Protein AF-A0A0W8DMX5-F1 (afdb_monomer_lite)

Organism: Phytophthora nicotianae (NCBI:txid4792)

pLDDT: mean 72.73, std 15.66, range [36.22, 95.62]

Secondary structure (DSSP, 8-state):
-HHHHHHHHHHHHHHHHTT-PPP--PPPTTTTT--S-------------SSHHHHHHHHHHT-HHHHHHHHHSTT-TT---HHHHHHHHHHHH-GGG---GGG-TTT-HHHHHHHHHHHHHH-GGGGGGGGG-HHHHHHHHTT--TTHHHHHHHHTTS---------

InterPro domains:
  IPR021861 THO complex, subunit THOC1 [PF11957] (1-159)
  IPR021861 THO complex, subunit THOC1 [PTHR13265] (1-127)

Structure (mmCIF, N/CA/C/O backbone):
data_AF-A0A0W8DMX5-F1
#
_entry.id   AF-A0A0W8DMX5-F1
#
loop_
_atom_site.group_PDB
_atom_site.id
_atom_site.type_symbol
_atom_site.label_atom_id
_atom_site.label_alt_id
_atom_site.label_comp_id
_atom_site.label_asym_id
_atom_site.label_entity_id
_atom_site.label_seq_id
_atom_site.pdbx_PDB_ins_code
_atom_site.Cartn_x
_atom_site.Cartn_y
_atom_site.Cartn_z
_atom_site.occupancy
_atom_site.B_iso_or_equiv
_atom_site.auth_seq_id
_atom_site.auth_comp_id
_atom_site.auth_asym_id
_atom_site.auth_atom_id
_atom_site.pdbx_PDB_model_num
ATOM 1 N N . MET A 1 1 ? -29.901 -30.738 58.190 1.00 65.81 1 MET A N 1
ATOM 2 C CA . MET A 1 1 ? -29.531 -30.266 56.835 1.00 65.81 1 MET A CA 1
ATOM 3 C C . MET A 1 1 ? -30.726 -29.630 56.122 1.00 65.81 1 MET A C 1
ATOM 5 O O . MET A 1 1 ? -30.626 -28.471 55.757 1.00 65.81 1 MET A O 1
ATOM 9 N N . VAL A 1 2 ? -31.875 -30.312 56.009 1.00 84.06 2 VAL A N 1
ATOM 10 C CA . VAL A 1 2 ? -33.099 -29.753 55.386 1.00 84.06 2 VAL A CA 1
ATOM 11 C C . VAL A 1 2 ? -33.672 -28.544 56.145 1.00 84.06 2 VAL A C 1
ATOM 13 O O . VAL A 1 2 ? -34.058 -27.563 55.522 1.00 84.06 2 VAL A O 1
ATOM 16 N N . SER A 1 3 ? -33.660 -28.563 57.482 1.00 89.81 3 SER A N 1
ATOM 17 C CA . SER A 1 3 ? -34.115 -27.437 58.319 1.00 89.81 3 SER A CA 1
ATOM 18 C C . SER A 1 3 ? -33.357 -26.133 58.039 1.00 89.81 3 SER A C 1
ATOM 20 O O . SER A 1 3 ? -33.975 -25.100 57.809 1.00 89.81 3 SER A O 1
ATOM 22 N N . VAL A 1 4 ? -32.027 -26.208 57.944 1.00 92.25 4 VAL A N 1
ATOM 23 C CA . VAL A 1 4 ? -31.145 -25.066 57.639 1.00 92.25 4 VAL A CA 1
ATOM 24 C C . VAL A 1 4 ? -31.457 -24.466 56.266 1.00 92.25 4 VAL A C 1
ATOM 26 O O . VAL A 1 4 ? -31.468 -23.248 56.096 1.00 92.25 4 VAL A O 1
ATOM 29 N N . VAL A 1 5 ? -31.746 -25.314 55.274 1.00 92.31 5 VAL A N 1
ATOM 30 C CA . VAL A 1 5 ? -32.121 -24.853 53.931 1.00 92.31 5 VAL A CA 1
ATOM 31 C C . VAL A 1 5 ? -33.461 -24.119 53.972 1.00 92.31 5 VAL A C 1
ATOM 33 O O . VAL A 1 5 ? -33.564 -23.033 53.412 1.00 92.31 5 VAL A O 1
ATOM 36 N N . LEU A 1 6 ? -34.461 -24.657 54.676 1.00 94.38 6 LEU A N 1
ATOM 37 C CA . LEU A 1 6 ? -35.779 -24.023 54.792 1.00 94.38 6 LEU A CA 1
ATOM 38 C C . LEU A 1 6 ? -35.726 -22.682 55.537 1.00 94.38 6 LEU A C 1
ATOM 40 O O . LEU A 1 6 ? -36.413 -21.737 55.151 1.00 94.38 6 LEU A O 1
ATOM 44 N N . GLU A 1 7 ? -34.905 -22.571 56.579 1.00 93.44 7 GLU A N 1
ATOM 45 C CA . GLU A 1 7 ? -34.689 -21.315 57.309 1.00 93.44 7 GLU A CA 1
ATOM 46 C C . GLU A 1 7 ? -33.998 -20.259 56.440 1.00 93.44 7 GLU A C 1
ATOM 48 O O . GLU A 1 7 ? -34.428 -19.102 56.414 1.00 93.44 7 GLU A O 1
ATOM 53 N N . ARG A 1 8 ? -32.991 -20.662 55.655 1.00 95.62 8 ARG A N 1
ATOM 54 C CA . ARG A 1 8 ? -32.328 -19.789 54.677 1.00 95.62 8 ARG A CA 1
ATOM 55 C C . ARG A 1 8 ? -33.306 -19.273 53.623 1.00 95.62 8 ARG A C 1
ATOM 57 O O . ARG A 1 8 ? -33.317 -18.074 53.355 1.00 95.62 8 ARG A O 1
ATOM 64 N N . GLU A 1 9 ? -34.130 -20.150 53.050 1.00 94.94 9 GLU A N 1
ATOM 65 C CA . GLU A 1 9 ? -35.127 -19.771 52.037 1.00 94.94 9 GLU A CA 1
ATOM 66 C C . GLU A 1 9 ? -36.166 -18.794 52.606 1.00 94.94 9 GLU A C 1
ATOM 68 O O . GLU A 1 9 ? -36.481 -17.783 51.979 1.00 94.94 9 GLU A O 1
ATOM 73 N N . ARG A 1 10 ? -36.644 -19.023 53.835 1.00 94.12 10 ARG A N 1
ATOM 74 C CA . ARG A 1 10 ? -37.563 -18.095 54.517 1.00 94.12 10 ARG A CA 1
ATOM 75 C C . ARG A 1 10 ? -36.936 -16.716 54.729 1.00 94.12 10 ARG A C 1
ATOM 77 O O . ARG A 1 10 ? -37.590 -15.706 54.469 1.00 94.12 10 ARG A O 1
ATOM 84 N N . ASN A 1 11 ? -35.680 -16.667 55.170 1.00 92.50 11 ASN A N 1
ATOM 85 C CA . ASN A 1 11 ? -34.969 -15.408 55.393 1.00 92.50 11 ASN A CA 1
ATOM 86 C C . ASN A 1 11 ? -34.707 -14.661 54.070 1.00 92.50 11 ASN A C 1
ATOM 88 O O . ASN A 1 11 ? -34.915 -13.453 53.975 1.00 92.50 11 ASN A O 1
ATOM 92 N N . TRP A 1 12 ? -34.355 -15.393 53.011 1.00 89.69 12 TRP A N 1
ATOM 93 C CA . TRP A 1 12 ? -34.161 -14.844 51.667 1.00 89.69 12 TRP A CA 1
ATOM 94 C C . TRP A 1 12 ? -35.436 -14.226 51.082 1.00 89.69 12 TRP A C 1
ATOM 96 O O . TRP A 1 12 ? -35.402 -13.123 50.531 1.00 89.69 12 TRP A O 1
ATOM 106 N N . VAL A 1 13 ? -36.577 -14.904 51.231 1.00 94.25 13 VAL A N 1
ATOM 107 C CA . VAL A 1 13 ? -37.877 -14.379 50.791 1.00 94.25 13 VAL A CA 1
ATOM 108 C C . VAL A 1 13 ? -38.238 -13.106 51.558 1.00 94.25 13 VAL A C 1
ATOM 110 O O . VAL A 1 13 ? -38.670 -12.135 50.937 1.00 94.25 13 VAL A O 1
ATOM 113 N N . LYS A 1 14 ? -38.010 -13.073 52.878 1.00 93.25 14 LYS A N 1
ATOM 114 C CA . LYS A 1 14 ? -38.253 -11.881 53.703 1.00 93.25 14 LYS A CA 1
ATOM 115 C C . LYS A 1 14 ? -37.384 -10.695 53.263 1.00 93.25 14 LYS A C 1
ATOM 117 O O . LYS A 1 14 ? -37.909 -9.611 53.028 1.00 93.25 14 LYS A O 1
ATOM 122 N N . TRP A 1 15 ? -36.089 -10.919 53.039 1.00 91.19 15 TRP A N 1
ATOM 123 C CA . TRP A 1 15 ? -35.160 -9.886 52.563 1.00 91.19 15 TRP A CA 1
ATOM 124 C C . TRP A 1 15 ? -35.559 -9.309 51.193 1.00 91.19 15 TRP A C 1
ATOM 126 O O . TRP A 1 15 ? -35.495 -8.097 50.976 1.00 91.19 15 TRP A O 1
ATOM 136 N N . LYS A 1 16 ? -36.055 -10.150 50.273 1.00 91.12 16 LYS A N 1
ATOM 137 C CA . LYS A 1 16 ? -36.603 -9.676 48.991 1.00 91.12 16 LYS A CA 1
ATOM 138 C C . LYS A 1 16 ? -37.882 -8.851 49.150 1.00 91.12 16 LYS A C 1
ATOM 140 O O . LYS A 1 16 ? -38.055 -7.877 48.420 1.00 91.12 16 LYS A O 1
ATOM 145 N N . GLN A 1 17 ? -38.774 -9.222 50.072 1.00 91.81 17 GLN A N 1
ATOM 146 C CA . GLN A 1 17 ? -39.998 -8.453 50.344 1.00 91.81 17 GLN A CA 1
ATOM 147 C C . GLN A 1 17 ? -39.685 -7.058 50.899 1.00 91.81 17 GLN A C 1
ATOM 149 O O . GLN A 1 17 ? -40.353 -6.090 50.541 1.00 91.81 17 GLN A O 1
ATOM 154 N N . GLU A 1 18 ? -38.619 -6.933 51.688 1.00 90.81 18 GLU A N 1
ATOM 155 C CA . GLU A 1 18 ? -38.119 -5.663 52.235 1.00 90.81 18 GLU A CA 1
ATOM 156 C C . GLU A 1 18 ? -37.352 -4.805 51.202 1.00 90.81 18 GLU A C 1
ATOM 158 O O . GLU A 1 18 ? -36.718 -3.816 51.561 1.00 90.81 18 GLU A O 1
ATOM 163 N N . LYS A 1 19 ? -37.443 -5.139 49.904 1.00 86.31 19 LYS A N 1
ATOM 164 C CA . LYS A 1 19 ? -36.766 -4.471 48.775 1.00 86.31 19 LYS A CA 1
ATOM 165 C C . LYS A 1 19 ? -35.238 -4.529 48.831 1.00 86.31 19 LYS A C 1
ATOM 167 O O . LYS A 1 19 ? -34.575 -3.586 48.408 1.00 86.31 19 LYS A O 1
ATOM 172 N N . CYS A 1 20 ? -34.690 -5.657 49.275 1.00 86.88 20 CYS A N 1
ATOM 173 C CA . CYS A 1 20 ? -33.252 -5.919 49.278 1.00 86.88 20 CYS A CA 1
ATOM 174 C C . CYS A 1 20 ? -32.438 -4.819 49.996 1.00 86.88 20 CYS A C 1
ATOM 176 O O . CYS A 1 20 ? -31.653 -4.127 49.337 1.00 86.88 20 CYS A O 1
ATOM 178 N N . PRO A 1 21 ? -32.609 -4.639 51.322 1.00 84.75 21 PRO A N 1
ATOM 179 C CA . PRO A 1 21 ? -31.783 -3.719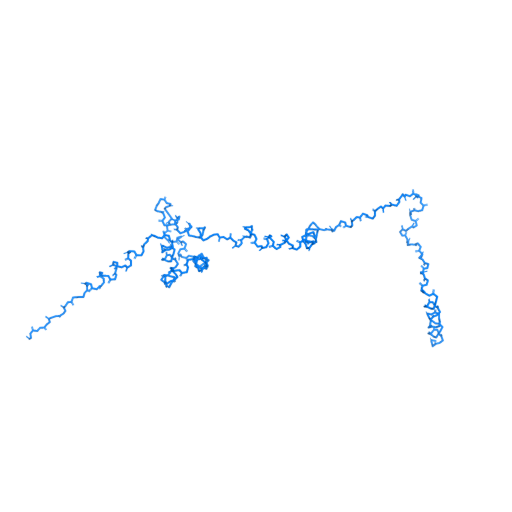 52.099 1.00 84.75 21 PRO A CA 1
ATOM 180 C C . PRO A 1 21 ? -30.290 -3.955 51.846 1.00 84.75 21 PRO A C 1
ATOM 182 O O . PRO A 1 21 ? -29.847 -5.106 51.773 1.00 84.75 21 PRO A O 1
ATOM 185 N N . GLU A 1 22 ? -29.519 -2.874 51.700 1.00 83.56 22 GLU A N 1
ATOM 186 C CA . GLU A 1 22 ? -28.073 -2.968 51.489 1.00 83.56 22 GLU A CA 1
ATOM 187 C C . GLU A 1 22 ? -27.421 -3.675 52.686 1.00 83.56 22 GLU A C 1
ATOM 189 O O . GLU A 1 22 ? -27.729 -3.382 53.840 1.00 83.56 22 GLU A O 1
ATOM 194 N N . TYR A 1 23 ? -26.539 -4.638 52.410 1.00 80.50 23 TYR A N 1
ATOM 195 C CA . TYR A 1 23 ? -25.816 -5.345 53.461 1.00 80.50 23 TYR A CA 1
ATOM 196 C C . TYR A 1 23 ? -24.891 -4.388 54.216 1.00 80.50 23 TYR A C 1
ATOM 198 O O . TYR A 1 23 ? -24.234 -3.538 53.607 1.00 80.50 23 TYR A O 1
ATOM 206 N N . GLU A 1 24 ? -24.787 -4.572 55.533 1.00 79.38 24 GLU A N 1
ATOM 207 C CA . GLU A 1 24 ? -23.775 -3.893 56.336 1.00 79.38 24 GLU A CA 1
ATOM 208 C C . GLU A 1 24 ? -22.383 -4.252 55.804 1.00 79.38 24 GLU A C 1
ATOM 210 O O . GLU A 1 24 ? -21.956 -5.410 55.808 1.00 79.38 24 GLU A O 1
ATOM 215 N N . LYS A 1 25 ? -21.671 -3.246 55.294 1.00 82.19 25 LYS A N 1
ATOM 216 C CA . LYS A 1 25 ? -20.292 -3.401 54.839 1.00 82.19 25 LYS A CA 1
ATOM 217 C C . LYS A 1 25 ? -19.393 -3.311 56.060 1.00 82.19 25 LYS A C 1
ATOM 219 O O . LYS A 1 25 ? -19.243 -2.238 56.639 1.00 82.19 25 LYS A O 1
ATOM 224 N N . TYR A 1 26 ? -18.775 -4.425 56.435 1.00 75.12 26 TYR A N 1
ATOM 225 C CA . TYR A 1 26 ? -17.661 -4.371 57.372 1.00 75.12 26 TYR A CA 1
ATOM 226 C C . TYR A 1 26 ? -16.532 -3.547 56.742 1.00 75.12 26 TYR A C 1
ATOM 228 O O . TYR A 1 26 ? -16.243 -3.746 55.557 1.00 75.12 26 TYR A O 1
ATOM 236 N N . PRO A 1 27 ? -15.893 -2.633 57.495 1.00 73.00 27 PRO A N 1
ATOM 237 C CA . PRO A 1 27 ? -14.728 -1.925 56.993 1.00 73.00 27 PRO A CA 1
ATOM 238 C C . PRO A 1 27 ? -13.690 -2.962 56.571 1.00 73.00 27 PRO A C 1
ATOM 240 O O . PRO A 1 27 ? -13.319 -3.845 57.354 1.00 73.00 27 PRO A O 1
ATOM 243 N N . SER A 1 28 ? -13.263 -2.880 55.311 1.00 66.69 28 SER A N 1
ATOM 244 C CA . SER A 1 28 ? -12.185 -3.721 54.805 1.00 66.69 28 SER A CA 1
ATOM 245 C C . SER A 1 28 ? -10.929 -3.426 55.626 1.00 66.69 28 SER A C 1
ATOM 247 O O . SER A 1 28 ? -10.771 -2.320 56.144 1.00 66.69 28 SER A O 1
ATOM 249 N N . ALA A 1 29 ? -10.005 -4.378 55.753 1.00 62.03 29 ALA A N 1
ATOM 250 C CA . ALA A 1 29 ? -8.742 -4.142 56.459 1.00 62.03 29 ALA A CA 1
ATOM 251 C C . ALA A 1 29 ? -7.975 -2.907 55.922 1.00 62.03 29 ALA A C 1
ATOM 253 O O . ALA A 1 29 ? -7.212 -2.306 56.667 1.00 62.03 29 ALA A O 1
ATOM 254 N N . ALA A 1 30 ? -8.250 -2.481 54.680 1.00 59.88 30 ALA A N 1
ATOM 255 C CA . ALA A 1 30 ? -7.735 -1.254 54.069 1.00 59.88 30 ALA A CA 1
ATOM 256 C C . ALA A 1 30 ? -8.343 0.057 54.622 1.00 59.88 30 ALA A C 1
ATOM 258 O O . ALA A 1 30 ? -7.706 1.103 54.544 1.00 59.88 30 ALA A O 1
ATOM 259 N N . ASP A 1 31 ? -9.549 0.027 55.199 1.00 56.00 31 ASP A N 1
ATOM 260 C CA . ASP A 1 31 ? -10.234 1.224 55.711 1.00 56.00 31 ASP A CA 1
ATOM 261 C C . ASP A 1 31 ? -9.848 1.553 57.163 1.00 56.00 31 ASP A C 1
ATOM 263 O O . ASP A 1 31 ? -9.962 2.708 57.583 1.00 56.00 31 ASP A O 1
ATOM 267 N N . LYS A 1 32 ? -9.335 0.572 57.926 1.00 53.66 32 LYS A N 1
ATOM 268 C CA . LYS A 1 32 ? -8.882 0.766 59.320 1.00 53.66 32 LYS A CA 1
ATOM 269 C C . LYS A 1 32 ? -7.662 1.683 59.457 1.00 53.66 32 LYS A C 1
ATOM 271 O O . LYS A 1 32 ? -7.434 2.200 60.544 1.00 53.66 32 LYS A O 1
ATOM 276 N N . GLU A 1 33 ? -6.914 1.923 58.383 1.00 51.34 33 GLU A N 1
ATOM 277 C CA . GLU A 1 33 ? -5.766 2.842 58.388 1.00 51.34 33 GLU A CA 1
ATOM 278 C C . GLU A 1 33 ? -6.147 4.296 58.062 1.00 51.34 33 GLU A C 1
ATOM 280 O O . GLU A 1 33 ? -5.304 5.187 58.138 1.00 51.34 33 GLU A O 1
ATOM 285 N N . SER A 1 34 ? -7.411 4.573 57.718 1.00 46.34 34 SER A N 1
ATOM 286 C CA . SER A 1 34 ? -7.813 5.885 57.185 1.00 46.34 34 SER A CA 1
ATOM 287 C C . SER A 1 34 ? -8.694 6.734 58.109 1.00 46.34 34 SER A C 1
ATOM 289 O O . SER A 1 34 ? -9.093 7.838 57.734 1.00 46.34 34 SER A O 1
ATOM 291 N N . SER A 1 35 ? -8.967 6.298 59.343 1.00 45.84 35 SER A N 1
ATOM 292 C CA . SER A 1 35 ? -9.856 7.014 60.272 1.00 45.84 35 SER A CA 1
ATOM 293 C C . SER A 1 35 ? -9.207 8.214 60.985 1.00 45.84 35 SER A C 1
ATOM 295 O O . SER A 1 35 ? -9.455 8.440 62.166 1.00 45.84 35 SER A O 1
ATOM 297 N N . THR A 1 36 ? -8.398 9.003 60.275 1.00 46.53 36 THR A N 1
ATOM 298 C CA . THR A 1 36 ? -7.971 10.357 60.670 1.00 46.53 36 THR A CA 1
ATOM 299 C C . THR A 1 36 ? -7.773 11.234 59.431 1.00 46.53 36 THR A C 1
ATOM 301 O O . THR A 1 36 ? -6.665 11.593 59.052 1.00 46.53 36 THR A O 1
ATOM 304 N N . SER A 1 37 ? -8.853 11.599 58.745 1.00 40.16 37 SER A N 1
ATOM 305 C CA . SER A 1 37 ? -9.027 12.960 58.203 1.00 40.16 37 SER A CA 1
ATOM 306 C C . SER A 1 37 ? -10.297 13.051 57.369 1.00 40.16 37 SER A C 1
ATOM 308 O O . SER A 1 37 ? -10.480 12.355 56.375 1.00 40.16 37 SER A O 1
ATOM 310 N N . SER A 1 38 ? -11.159 13.985 57.748 1.00 52.62 38 SER A N 1
ATOM 311 C CA . SER A 1 38 ? -12.139 14.585 56.855 1.00 52.62 38 SER A CA 1
ATOM 312 C C . SER A 1 38 ? -11.402 15.205 55.663 1.00 52.62 38 SER A C 1
ATOM 314 O O . SER A 1 38 ? -10.774 16.257 55.778 1.00 52.62 38 SER A O 1
ATOM 316 N N . LYS A 1 39 ? -11.453 14.543 54.503 1.00 50.38 39 LYS A N 1
ATOM 317 C CA . LYS A 1 39 ? -10.991 15.104 53.228 1.00 50.38 39 LYS A CA 1
ATOM 318 C C . LYS A 1 39 ? -12.174 15.276 52.273 1.00 50.38 39 LYS A C 1
ATOM 320 O O . LYS A 1 39 ? -13.084 14.447 52.275 1.00 50.38 39 LYS A O 1
ATOM 325 N N . PRO A 1 40 ? -12.193 16.374 51.496 1.00 48.22 40 PRO A N 1
ATOM 326 C CA . PRO A 1 40 ? -13.326 16.743 50.661 1.00 48.22 40 PRO A CA 1
ATOM 327 C C . PRO A 1 40 ? -13.555 15.701 49.568 1.00 48.22 40 PRO A C 1
ATOM 329 O O . PRO A 1 40 ? -12.618 15.032 49.135 1.00 48.22 40 PRO A O 1
ATOM 332 N N . VAL A 1 41 ? -14.809 15.607 49.115 1.00 56.97 41 VAL A N 1
ATOM 333 C CA . VAL A 1 41 ? -15.268 14.768 48.000 1.00 56.97 41 VAL A CA 1
ATOM 334 C C . VAL A 1 41 ? -14.284 14.866 46.836 1.00 56.97 41 VAL A C 1
ATOM 336 O O . VAL A 1 41 ? -14.268 15.839 46.079 1.00 56.97 41 VAL A O 1
ATOM 339 N N . VAL A 1 42 ? -13.440 13.844 46.702 1.00 54.53 42 VAL A N 1
ATOM 340 C CA . VAL A 1 42 ? -12.517 13.723 45.581 1.00 54.53 42 VAL A CA 1
ATOM 341 C C . VAL A 1 42 ? -13.381 13.432 44.365 1.00 54.53 42 VAL A C 1
ATOM 343 O O . VAL A 1 42 ? -13.948 12.346 44.231 1.00 54.53 42 VAL A O 1
ATOM 346 N N . LYS A 1 43 ? -13.525 14.433 43.489 1.00 57.97 43 LYS A N 1
ATOM 347 C CA . LYS A 1 43 ? -14.077 14.260 42.142 1.00 57.97 43 LYS A CA 1
ATOM 348 C C . LYS A 1 43 ? -13.397 13.037 41.546 1.00 57.97 43 LYS A C 1
ATOM 350 O O . LYS A 1 43 ? -12.178 13.037 41.402 1.00 57.97 43 LYS A O 1
ATOM 355 N N . ARG A 1 44 ? -14.187 11.994 41.282 1.00 55.88 44 ARG A N 1
ATOM 356 C CA . ARG A 1 44 ? -13.746 10.693 40.775 1.00 55.88 44 ARG A CA 1
ATOM 357 C C . ARG A 1 44 ? -12.728 10.937 39.662 1.00 55.88 44 ARG A C 1
ATOM 359 O O . ARG A 1 44 ? -13.109 11.379 38.579 1.00 55.88 44 ARG A O 1
ATOM 366 N N . ALA A 1 45 ? -11.445 10.732 39.960 1.00 56.56 45 ALA A N 1
ATOM 367 C CA . ALA A 1 45 ? -10.396 10.884 38.970 1.00 56.56 45 ALA A CA 1
ATOM 368 C C . ALA A 1 45 ? -10.761 9.942 37.824 1.00 56.56 45 ALA A C 1
ATOM 370 O O . ALA A 1 45 ? -10.993 8.748 38.044 1.00 56.56 45 ALA A O 1
ATOM 371 N N . ARG A 1 46 ? -10.934 10.512 36.628 1.00 59.94 46 ARG A N 1
ATOM 372 C CA . ARG A 1 46 ? -11.175 9.758 35.400 1.00 59.94 46 ARG A CA 1
ATOM 373 C C . ARG A 1 46 ? -10.125 8.654 35.383 1.00 59.94 46 ARG A C 1
ATOM 375 O O . ARG A 1 46 ? -8.943 8.969 35.482 1.00 59.94 46 ARG A O 1
ATOM 382 N N . ARG A 1 47 ? -10.564 7.390 35.389 1.00 61.22 47 ARG A N 1
ATOM 383 C CA . ARG A 1 47 ? -9.672 6.228 35.325 1.00 61.22 47 ARG A CA 1
ATOM 384 C C . ARG A 1 47 ? -8.760 6.456 34.123 1.00 61.22 47 ARG A C 1
ATOM 386 O O . ARG A 1 47 ? -9.241 6.358 33.000 1.00 61.22 47 ARG A O 1
ATOM 393 N N . GLN A 1 48 ? -7.516 6.853 34.380 1.00 60.59 48 GLN A N 1
ATOM 394 C CA . GLN A 1 48 ? -6.474 6.940 33.366 1.00 60.59 48 GLN A CA 1
ATOM 395 C C . GLN A 1 48 ? -6.328 5.511 32.869 1.00 60.59 48 GLN A C 1
ATOM 397 O O . GLN A 1 48 ? -6.021 4.606 33.655 1.00 60.59 48 GLN A O 1
ATOM 402 N N . LEU A 1 49 ? -6.733 5.275 31.626 1.00 58.44 49 LEU A N 1
ATOM 403 C CA . LEU A 1 49 ? -6.665 3.936 31.070 1.00 58.44 49 LEU A CA 1
ATOM 404 C C . LEU A 1 49 ? -5.180 3.621 30.947 1.00 58.44 49 LEU A C 1
ATOM 406 O O . LEU A 1 49 ? -4.383 4.439 30.507 1.00 58.44 49 LEU A O 1
ATOM 410 N N . THR A 1 50 ? -4.793 2.443 31.410 1.00 67.31 50 THR A N 1
ATOM 411 C CA . THR A 1 50 ? -3.401 2.090 31.707 1.00 67.31 50 THR A CA 1
ATOM 412 C C . THR A 1 50 ? -2.497 1.992 30.474 1.00 67.31 50 THR A C 1
ATOM 414 O O . THR A 1 50 ? -1.332 1.630 30.610 1.00 67.31 50 THR A O 1
ATOM 417 N N . SER A 1 51 ? -2.999 2.298 29.272 1.00 75.81 51 SER A N 1
ATOM 418 C CA . SER A 1 51 ? -2.174 2.444 28.081 1.00 75.81 51 SER A CA 1
ATOM 419 C C . SER A 1 51 ? -2.652 3.595 27.182 1.00 75.81 51 SER A C 1
ATOM 421 O O . SER A 1 51 ? -3.854 3.735 26.933 1.00 75.81 51 SER A O 1
ATOM 423 N N . PRO A 1 52 ? -1.716 4.389 26.630 1.00 77.75 52 PRO A N 1
ATOM 424 C CA . PRO A 1 52 ? -2.036 5.491 25.719 1.00 77.75 52 PRO A CA 1
ATOM 425 C C . PRO A 1 52 ? -2.757 5.006 24.450 1.00 77.75 52 PRO A C 1
ATOM 427 O O . PRO A 1 52 ? -3.586 5.716 23.886 1.00 77.75 52 PRO A O 1
ATOM 430 N N . LEU A 1 53 ? -2.508 3.759 24.035 1.00 78.50 53 LEU A N 1
ATOM 431 C CA . LEU A 1 53 ? -3.175 3.128 22.896 1.00 78.50 53 LEU A CA 1
ATOM 432 C C . LEU A 1 53 ? -4.669 2.870 23.161 1.00 78.50 53 LEU A C 1
ATOM 434 O O . LEU A 1 53 ? -5.492 3.065 22.270 1.00 78.50 53 LEU A O 1
ATOM 438 N N . LEU A 1 54 ? -5.048 2.489 24.386 1.00 80.19 54 LEU A N 1
ATOM 439 C CA . LEU A 1 54 ? -6.458 2.314 24.759 1.00 80.19 54 LEU A CA 1
ATOM 440 C C . LEU A 1 54 ? -7.203 3.649 24.802 1.00 80.19 54 LEU A C 1
ATOM 442 O O . LEU A 1 54 ? -8.352 3.724 24.364 1.00 80.19 54 LEU A O 1
ATOM 446 N N . GLU A 1 55 ? -6.549 4.704 25.292 1.00 80.19 55 GLU A N 1
ATOM 447 C CA . GLU A 1 55 ? -7.115 6.055 25.271 1.00 80.19 55 GLU A CA 1
ATOM 448 C C . GLU A 1 55 ? -7.325 6.555 23.845 1.00 80.19 55 GLU A C 1
ATOM 450 O O . GLU A 1 55 ? -8.379 7.127 23.554 1.00 80.19 55 GLU A O 1
ATOM 455 N N . GLN A 1 56 ? -6.379 6.282 22.943 1.00 80.00 56 GLN A N 1
ATOM 456 C CA . GLN A 1 56 ? -6.511 6.615 21.529 1.00 80.00 56 GLN A CA 1
ATOM 457 C C . GLN A 1 56 ? -7.665 5.849 20.871 1.00 80.00 56 GLN A C 1
ATOM 459 O O . GLN A 1 56 ? -8.531 6.485 20.276 1.00 80.00 56 GLN A O 1
ATOM 464 N N . ILE A 1 57 ? -7.751 4.523 21.039 1.00 81.06 57 ILE A N 1
ATOM 465 C CA . ILE A 1 57 ? -8.823 3.706 20.439 1.00 81.06 57 ILE A CA 1
ATOM 466 C C . ILE A 1 57 ? -10.201 4.159 20.924 1.00 81.06 57 ILE A C 1
ATOM 468 O O . ILE A 1 57 ? -11.120 4.317 20.122 1.00 81.06 57 ILE A O 1
ATOM 472 N N . LEU A 1 58 ? -10.367 4.400 22.226 1.00 79.94 58 LEU A N 1
ATOM 473 C CA . LEU A 1 58 ? -11.658 4.818 22.773 1.00 79.94 58 LEU A CA 1
ATOM 474 C C . LEU A 1 58 ? -12.022 6.243 22.336 1.00 79.94 58 LEU A C 1
ATOM 476 O O . LEU A 1 58 ? -13.174 6.495 21.971 1.00 79.94 58 LEU A O 1
ATOM 480 N N . SER A 1 59 ? -11.046 7.150 22.294 1.00 78.81 59 SER A N 1
ATOM 481 C CA . SER A 1 59 ? -11.245 8.520 21.807 1.00 78.81 59 SER A CA 1
ATOM 482 C C . SER A 1 59 ? -11.597 8.555 20.322 1.00 78.81 59 SER A C 1
ATOM 484 O O . SER A 1 59 ? -12.514 9.279 19.933 1.00 78.81 59 SER A O 1
ATOM 486 N N . GLU A 1 60 ? -10.929 7.747 19.500 1.00 73.38 60 GLU A N 1
ATOM 487 C CA . GLU A 1 60 ? -11.232 7.615 18.077 1.00 73.38 60 GLU A CA 1
ATOM 488 C C . GLU A 1 60 ? -12.599 6.950 17.876 1.00 73.38 60 GLU A C 1
ATOM 490 O O . GLU A 1 60 ? -13.423 7.489 17.138 1.00 73.38 60 GLU A O 1
ATOM 495 N N . SER A 1 61 ? -12.912 5.863 18.595 1.00 70.06 61 SER A N 1
ATOM 496 C CA . SER A 1 61 ? -14.201 5.154 18.484 1.00 70.06 61 SER A CA 1
ATOM 497 C C . SER A 1 61 ? -15.410 6.034 18.818 1.00 70.06 61 SER A C 1
ATOM 499 O O . SER A 1 61 ? -16.484 5.859 18.248 1.00 70.06 61 SER A O 1
ATOM 501 N N . SER A 1 62 ? -15.228 7.027 19.697 1.00 76.88 62 SER A N 1
ATOM 502 C CA . SER A 1 62 ? -16.278 7.984 20.059 1.00 76.88 62 SER A CA 1
ATOM 503 C C . SER A 1 62 ? -16.639 8.963 18.931 1.00 76.88 62 SER A C 1
ATOM 505 O O . SER A 1 62 ? -17.665 9.638 19.013 1.00 76.88 62 SER A O 1
ATOM 507 N N . LYS A 1 63 ? -15.818 9.045 17.872 1.00 80.00 63 LYS A N 1
ATOM 508 C CA . LYS A 1 63 ? -15.985 9.955 16.728 1.00 80.00 63 LYS A CA 1
ATOM 509 C C . LYS A 1 63 ? -15.892 9.178 15.406 1.00 80.00 63 LYS A C 1
ATOM 511 O O . LYS A 1 63 ? -14.902 9.301 14.680 1.00 80.00 63 LYS A O 1
ATOM 516 N N . PRO A 1 64 ? -16.935 8.408 15.046 1.00 72.31 64 PRO A N 1
ATOM 517 C CA . PRO A 1 64 ? -16.900 7.522 13.882 1.00 72.31 64 PRO A CA 1
ATOM 518 C C . PRO A 1 64 ? -16.673 8.264 12.556 1.00 72.31 64 PRO A C 1
ATOM 520 O O . PRO A 1 64 ? -16.022 7.725 11.667 1.00 72.31 64 PRO A O 1
ATOM 523 N N . SER A 1 65 ? -17.125 9.516 12.422 1.00 74.44 65 SER A N 1
ATOM 524 C CA . SER A 1 65 ? -16.881 10.326 11.220 1.00 74.44 65 SER A CA 1
ATOM 525 C C . SER A 1 65 ? -15.399 10.650 11.009 1.00 74.44 65 SER A C 1
ATOM 527 O O . SER A 1 65 ? -14.917 10.575 9.886 1.00 74.44 65 SER A O 1
ATOM 529 N N . GLN A 1 66 ? -14.645 10.937 12.075 1.00 75.75 66 GLN A N 1
ATOM 530 C CA . GLN A 1 66 ? -13.208 11.219 11.971 1.00 75.75 66 GLN A CA 1
ATOM 531 C C . GLN A 1 66 ? -12.406 9.964 11.623 1.00 75.75 66 GLN A C 1
ATOM 533 O O . GLN A 1 66 ? -11.455 10.047 10.850 1.00 75.75 66 GLN A O 1
ATOM 538 N N . ILE A 1 67 ? -12.803 8.800 12.149 1.00 76.94 67 ILE A N 1
ATOM 539 C CA . ILE A 1 67 ? -12.201 7.522 11.757 1.00 76.94 67 ILE A CA 1
ATOM 540 C C . ILE A 1 67 ? -12.440 7.266 10.271 1.00 76.94 67 ILE A C 1
ATOM 542 O O . ILE A 1 67 ? -11.495 6.941 9.563 1.00 76.94 67 ILE A O 1
ATOM 546 N N . LEU A 1 68 ? -13.676 7.416 9.787 1.00 72.88 68 LEU A N 1
ATOM 547 C CA . LEU A 1 68 ? -13.993 7.168 8.381 1.00 72.88 68 LEU A CA 1
ATOM 548 C C . LEU A 1 68 ? -13.233 8.108 7.444 1.00 72.88 68 LEU A C 1
ATOM 550 O O . LEU A 1 68 ? -12.743 7.640 6.425 1.00 72.88 68 LEU A O 1
ATOM 554 N N . GLU A 1 69 ? -13.061 9.381 7.802 1.00 78.94 69 GLU A N 1
ATOM 555 C CA . GLU A 1 69 ? -12.243 10.318 7.022 1.00 78.94 69 GLU A CA 1
ATOM 556 C C . GLU A 1 69 ? -10.753 9.950 7.044 1.00 78.94 69 GLU A C 1
ATOM 558 O O . GLU A 1 69 ? -10.119 9.967 5.997 1.00 78.94 69 GLU A O 1
ATOM 563 N N . LYS A 1 70 ? -10.191 9.503 8.177 1.00 76.06 70 LYS A N 1
ATOM 564 C CA . LYS A 1 70 ? -8.815 8.959 8.216 1.00 76.06 70 LYS A CA 1
ATOM 565 C C . LYS A 1 70 ? -8.676 7.674 7.388 1.00 76.06 70 LYS A C 1
ATOM 567 O O . LYS A 1 70 ? -7.692 7.467 6.689 1.00 76.06 70 LYS A O 1
ATOM 572 N N . ILE A 1 71 ? -9.688 6.810 7.450 1.00 75.88 71 ILE A N 1
ATOM 573 C CA . ILE A 1 71 ? -9.793 5.554 6.700 1.00 75.88 71 ILE A CA 1
ATOM 574 C C . ILE A 1 71 ? -10.112 5.815 5.224 1.00 75.88 71 ILE A C 1
ATOM 576 O O . ILE A 1 71 ? -9.900 4.931 4.412 1.00 75.88 71 ILE A O 1
ATOM 580 N N . LYS A 1 72 ? -10.625 6.965 4.813 1.00 73.56 72 LYS A N 1
ATOM 581 C CA . LYS A 1 72 ? -10.891 7.273 3.397 1.00 73.56 72 LYS A CA 1
ATOM 582 C C . LYS A 1 72 ? -9.852 8.229 2.813 1.00 73.56 72 LYS A C 1
ATOM 584 O O . LYS A 1 72 ? -9.741 8.331 1.598 1.00 73.56 72 LYS A O 1
ATOM 589 N N . GLY A 1 73 ? -9.125 8.927 3.675 1.00 67.94 73 GLY A N 1
ATOM 590 C CA . GLY A 1 73 ? -8.271 10.040 3.321 1.00 67.94 73 GLY A CA 1
ATOM 591 C C . GLY A 1 73 ? -6.938 9.644 2.698 1.00 67.94 73 GLY A C 1
ATOM 592 O O . GLY A 1 73 ? -6.462 8.515 2.816 1.00 67.94 73 GLY A O 1
ATOM 593 N N . LYS A 1 74 ? -6.315 10.674 2.123 1.00 65.38 74 LYS A N 1
ATOM 594 C CA . LYS A 1 74 ? -5.020 10.665 1.427 1.00 65.38 74 LYS A CA 1
ATOM 595 C C . LYS A 1 74 ? -3.835 10.215 2.280 1.00 65.38 74 LYS A C 1
ATOM 597 O O . LYS A 1 74 ? -2.773 9.927 1.750 1.00 65.38 74 LYS A O 1
ATOM 602 N N . GLU A 1 75 ? -4.010 10.155 3.599 1.00 65.44 75 GLU A N 1
ATOM 603 C CA . GLU A 1 75 ? -3.008 9.646 4.543 1.00 65.44 75 GLU A CA 1
ATOM 604 C C . GLU A 1 75 ? -2.942 8.116 4.586 1.00 65.44 75 GLU A C 1
ATOM 606 O O . GLU A 1 75 ? -2.091 7.546 5.276 1.00 65.44 75 GLU A O 1
ATOM 611 N N . ARG A 1 76 ? -3.820 7.409 3.863 1.00 67.50 76 ARG A N 1
ATOM 612 C CA . ARG A 1 76 ? -3.663 5.968 3.723 1.00 67.50 76 ARG A CA 1
ATOM 613 C C . ARG A 1 76 ? -2.316 5.655 3.088 1.00 67.50 76 ARG A C 1
ATOM 615 O O . ARG A 1 76 ? -2.084 5.971 1.930 1.00 67.50 76 ARG A O 1
ATOM 622 N N . ALA A 1 77 ? -1.518 4.847 3.782 1.00 63.00 77 ALA A N 1
ATOM 623 C CA . ALA A 1 77 ? -0.310 4.235 3.227 1.00 63.00 77 ALA A CA 1
ATOM 624 C C . ALA A 1 77 ? -0.566 3.428 1.931 1.00 63.00 77 ALA A C 1
ATOM 626 O O . ALA A 1 77 ? 0.366 3.109 1.202 1.00 63.00 77 ALA A O 1
ATOM 627 N N . THR A 1 78 ? -1.827 3.079 1.643 1.00 65.94 78 THR A N 1
ATOM 628 C CA . THR A 1 78 ? -2.240 2.380 0.420 1.00 65.94 78 THR A CA 1
ATOM 629 C C . THR A 1 78 ? -2.634 3.314 -0.730 1.00 65.94 78 THR A C 1
ATOM 631 O O . THR A 1 78 ? -2.846 2.823 -1.836 1.00 65.94 78 THR A O 1
ATOM 634 N N . GLU A 1 79 ? -2.794 4.622 -0.499 1.00 72.00 79 GLU A N 1
ATOM 635 C CA . GLU A 1 79 ? -3.039 5.602 -1.565 1.00 72.00 79 GLU A CA 1
ATOM 636 C C . GLU A 1 79 ? -1.697 6.079 -2.126 1.00 72.00 79 GLU A C 1
ATOM 638 O O . GLU A 1 79 ? -1.191 7.145 -1.800 1.00 72.00 79 GLU A O 1
ATOM 643 N N . VAL A 1 80 ? -1.091 5.236 -2.956 1.00 80.00 80 VAL A N 1
ATOM 644 C CA . VAL A 1 80 ? 0.079 5.603 -3.758 1.00 80.00 80 VAL A CA 1
ATOM 645 C C . VAL A 1 80 ? -0.423 5.958 -5.156 1.00 80.00 80 VAL A C 1
ATOM 647 O O . VAL A 1 80 ? -1.195 5.194 -5.743 1.00 80.00 80 VAL A O 1
ATOM 650 N N . SER A 1 81 ? -0.032 7.125 -5.675 1.00 83.25 81 SER A N 1
ATOM 651 C CA . SER A 1 81 ? -0.401 7.549 -7.029 1.00 83.25 81 SER A CA 1
ATOM 652 C C . SER A 1 81 ? 0.251 6.650 -8.079 1.00 83.25 81 SER A C 1
ATOM 654 O O . SER A 1 81 ? 1.338 6.108 -7.865 1.00 83.25 81 SER A O 1
ATOM 656 N N . LEU A 1 82 ? -0.382 6.517 -9.247 1.00 83.44 82 LEU A N 1
ATOM 657 C CA . LEU A 1 82 ? 0.204 5.779 -10.366 1.00 83.44 82 LEU A CA 1
ATOM 658 C C . LEU A 1 82 ? 1.564 6.353 -10.779 1.00 83.44 82 LEU A C 1
ATOM 660 O O . LEU A 1 82 ? 2.478 5.591 -11.084 1.00 83.44 82 LEU A O 1
ATOM 664 N N . THR A 1 83 ? 1.716 7.679 -10.713 1.00 84.94 83 THR A N 1
ATOM 665 C CA . THR A 1 83 ? 2.969 8.366 -11.046 1.00 8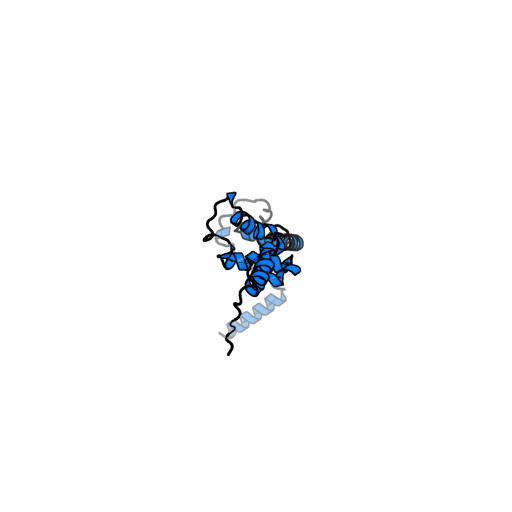4.94 83 THR A CA 1
ATOM 666 C C . THR A 1 83 ? 4.144 7.814 -10.247 1.00 84.94 83 THR A C 1
ATOM 668 O O . THR A 1 83 ? 5.151 7.455 -10.842 1.00 84.94 83 THR A O 1
ATOM 671 N N . ALA A 1 84 ? 3.976 7.600 -8.938 1.00 87.06 84 ALA A N 1
ATOM 672 C CA . ALA A 1 84 ? 5.034 7.092 -8.069 1.00 87.06 84 ALA A CA 1
ATOM 673 C C . ALA A 1 84 ? 5.490 5.670 -8.445 1.00 87.06 84 ALA A C 1
ATOM 675 O O . ALA A 1 84 ? 6.645 5.308 -8.226 1.00 87.06 84 ALA A O 1
ATOM 676 N N . TYR A 1 85 ? 4.595 4.860 -9.019 1.00 85.50 85 TYR A N 1
ATOM 677 C CA . TYR A 1 85 ? 4.963 3.557 -9.566 1.00 85.50 85 TYR A CA 1
ATOM 678 C C . TYR A 1 85 ? 5.684 3.699 -10.903 1.00 85.50 85 TYR A C 1
ATOM 680 O O . TYR A 1 85 ? 6.726 3.079 -11.081 1.00 85.50 85 TYR A O 1
ATOM 688 N N . THR A 1 86 ? 5.178 4.532 -11.818 1.00 85.25 86 THR A N 1
ATOM 689 C CA . THR A 1 86 ? 5.794 4.737 -13.139 1.00 85.25 86 THR A CA 1
ATOM 690 C C . THR A 1 86 ? 7.132 5.473 -13.081 1.00 85.25 86 THR A C 1
ATOM 692 O O . THR A 1 86 ? 7.985 5.241 -13.930 1.00 85.25 86 THR A O 1
ATOM 695 N N . ASP A 1 87 ? 7.347 6.327 -12.081 1.00 87.38 87 ASP A N 1
ATOM 696 C CA . ASP A 1 87 ? 8.569 7.122 -11.945 1.00 87.38 87 ASP A CA 1
ATOM 697 C C . ASP A 1 87 ? 9.782 6.236 -11.650 1.00 87.38 87 ASP A C 1
ATOM 699 O O . ASP A 1 87 ? 10.851 6.488 -12.190 1.00 87.38 87 ASP A O 1
ATOM 703 N N . ARG A 1 88 ? 9.602 5.118 -10.930 1.00 84.81 88 ARG A N 1
ATOM 704 C CA . ARG A 1 88 ? 10.667 4.113 -10.755 1.00 84.81 88 ARG A CA 1
ATOM 705 C C . ARG A 1 88 ? 11.141 3.512 -12.078 1.00 84.81 88 ARG A C 1
ATOM 707 O O . ARG A 1 88 ? 12.313 3.192 -12.215 1.00 84.81 88 ARG A O 1
ATOM 714 N N . PHE A 1 89 ? 10.232 3.341 -13.039 1.00 85.19 89 PHE A N 1
ATOM 715 C CA . PHE A 1 89 ? 10.578 2.829 -14.367 1.00 85.19 89 PHE A CA 1
ATOM 716 C C . PHE A 1 89 ? 11.260 3.912 -15.200 1.00 85.19 89 PHE A C 1
ATOM 718 O O . PHE A 1 89 ? 12.242 3.619 -15.868 1.00 85.19 89 PHE A O 1
ATOM 725 N N . LYS A 1 90 ? 10.803 5.170 -15.116 1.00 84.81 90 LYS A N 1
ATOM 726 C CA . LYS A 1 90 ? 11.489 6.299 -15.769 1.00 84.81 90 LYS A CA 1
ATOM 727 C C . LYS A 1 90 ? 12.920 6.452 -15.279 1.00 84.81 90 LYS A C 1
ATOM 729 O O . LYS A 1 90 ? 13.816 6.597 -16.093 1.00 84.81 90 LYS A O 1
ATOM 734 N N . GLU A 1 91 ? 13.110 6.402 -13.965 1.00 85.00 91 GLU A N 1
ATOM 735 C CA . GLU A 1 91 ? 14.413 6.553 -13.323 1.00 85.00 91 GLU A CA 1
ATOM 736 C C . GLU A 1 91 ? 15.382 5.430 -13.721 1.00 85.00 91 GLU A C 1
ATOM 738 O O . GLU A 1 91 ? 16.567 5.682 -13.913 1.00 85.00 91 GLU A O 1
ATOM 743 N N . ALA A 1 92 ? 14.876 4.203 -13.875 1.00 82.38 92 ALA A N 1
ATOM 744 C CA . ALA A 1 92 ? 15.665 3.060 -14.325 1.00 82.38 92 ALA A CA 1
ATOM 745 C C . ALA A 1 92 ? 15.979 3.089 -15.830 1.00 82.38 92 ALA A C 1
ATOM 747 O O . ALA A 1 92 ? 17.024 2.592 -16.239 1.00 82.38 92 ALA A O 1
ATOM 748 N N . TRP A 1 93 ? 15.091 3.659 -16.649 1.00 80.56 93 TRP A N 1
ATOM 749 C CA . TRP A 1 93 ? 15.303 3.812 -18.092 1.00 80.56 93 TRP A CA 1
ATOM 750 C C . TRP A 1 93 ? 16.100 5.066 -18.468 1.00 80.56 93 TRP A C 1
ATOM 752 O O . TRP A 1 93 ? 16.425 5.228 -19.644 1.00 80.56 93 TRP A O 1
ATOM 762 N N . ASP A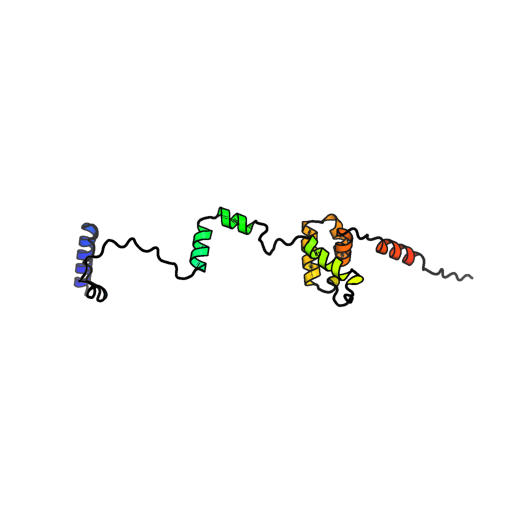 1 94 ? 16.405 5.950 -17.514 1.00 79.38 94 ASP A N 1
ATOM 763 C CA . ASP A 1 94 ? 17.218 7.135 -17.765 1.00 79.38 94 ASP A CA 1
ATOM 764 C C . ASP A 1 94 ? 18.701 6.741 -17.913 1.00 79.38 94 ASP A C 1
ATOM 766 O O . ASP A 1 94 ? 19.314 6.270 -16.945 1.00 79.38 94 ASP A O 1
ATOM 770 N N . PRO A 1 95 ? 19.307 6.922 -19.103 1.00 69.12 95 PRO A N 1
ATOM 771 C CA . PRO A 1 95 ? 20.709 6.589 -19.324 1.00 69.12 95 PRO A CA 1
ATOM 772 C C . PRO A 1 95 ? 21.671 7.399 -18.440 1.00 69.12 95 PRO A C 1
ATOM 774 O O . PRO A 1 95 ? 22.799 6.950 -18.231 1.00 69.12 95 PRO A O 1
ATOM 777 N N . GLU A 1 96 ? 21.258 8.551 -17.892 1.00 67.19 96 GLU A N 1
ATOM 778 C CA . GLU A 1 96 ? 22.096 9.349 -16.981 1.00 67.19 96 GLU A CA 1
ATOM 779 C C . GLU A 1 96 ? 22.276 8.698 -15.604 1.00 67.19 96 GLU A C 1
ATOM 781 O O . GLU A 1 96 ? 23.294 8.917 -14.943 1.00 67.19 96 GLU A O 1
ATOM 786 N N . ASN A 1 97 ? 21.332 7.855 -15.185 1.00 71.75 97 ASN A N 1
ATOM 787 C CA . ASN A 1 97 ? 21.394 7.182 -13.892 1.00 71.75 97 ASN A CA 1
ATOM 788 C C . ASN A 1 97 ? 22.309 5.950 -13.891 1.00 71.75 97 ASN A C 1
ATOM 790 O O . ASN A 1 97 ? 22.690 5.473 -12.821 1.00 71.75 97 ASN A O 1
ATOM 794 N N . GLY A 1 98 ? 22.670 5.433 -15.071 1.00 65.56 98 GLY A N 1
ATOM 795 C CA . GLY A 1 98 ? 23.616 4.323 -15.208 1.00 65.56 98 GLY A CA 1
ATOM 796 C C . GLY A 1 98 ? 23.189 3.035 -14.494 1.00 65.56 98 GLY A C 1
ATOM 797 O O . GLY A 1 98 ? 24.048 2.255 -14.088 1.00 65.56 98 GLY A O 1
ATOM 798 N N . ILE A 1 99 ? 21.882 2.819 -14.301 1.00 76.06 99 ILE A N 1
ATOM 799 C CA . ILE A 1 99 ? 21.356 1.613 -13.652 1.00 76.06 99 ILE A CA 1
ATOM 800 C C . ILE A 1 99 ? 21.456 0.446 -14.636 1.00 76.06 99 ILE A C 1
ATOM 802 O O . ILE A 1 99 ? 20.885 0.485 -15.726 1.00 76.06 99 ILE A O 1
ATOM 806 N N . GLU A 1 100 ? 22.170 -0.605 -14.236 1.00 74.50 100 GLU A N 1
ATOM 807 C CA . GLU A 1 100 ? 22.320 -1.820 -15.037 1.00 74.50 100 GLU A CA 1
ATOM 808 C C . GLU A 1 100 ? 20.956 -2.495 -15.272 1.00 74.50 100 GLU A C 1
ATOM 810 O O . GLU A 1 100 ? 20.100 -2.527 -14.384 1.00 74.50 100 GLU A O 1
ATOM 815 N N . GLU A 1 101 ? 20.769 -3.088 -16.456 1.00 74.81 101 GLU A N 1
ATOM 816 C CA . GLU A 1 101 ? 19.512 -3.743 -16.863 1.00 74.81 101 GLU A CA 1
ATOM 817 C C . GLU A 1 101 ? 19.073 -4.877 -15.918 1.00 74.81 101 GLU A C 1
ATOM 819 O O . GLU A 1 101 ? 17.890 -5.216 -15.837 1.00 74.81 101 GLU A O 1
ATOM 824 N N . GLU A 1 102 ? 20.019 -5.458 -15.174 1.00 77.12 102 GLU A N 1
ATOM 825 C CA . GLU A 1 102 ? 19.764 -6.484 -14.160 1.00 77.12 102 GLU A CA 1
ATOM 826 C C . GLU A 1 102 ? 18.924 -5.957 -12.984 1.00 77.12 102 GLU A C 1
ATOM 828 O O . GLU A 1 102 ? 18.125 -6.703 -12.416 1.00 77.12 102 GLU A O 1
ATOM 833 N N . TYR A 1 103 ? 19.033 -4.664 -12.667 1.00 77.31 103 TYR A N 1
ATOM 834 C CA . TYR A 1 103 ? 18.317 -4.020 -11.560 1.00 77.31 103 TYR A CA 1
ATOM 835 C C . TYR A 1 103 ? 17.067 -3.264 -12.003 1.00 77.31 103 TYR A C 1
ATOM 837 O O . TYR A 1 103 ? 16.467 -2.524 -11.216 1.00 77.31 103 TYR A O 1
ATOM 845 N N . TRP A 1 104 ? 16.647 -3.431 -13.256 1.00 82.19 104 TRP A N 1
ATOM 846 C CA . TRP A 1 104 ? 15.451 -2.763 -13.737 1.00 82.19 104 TRP A CA 1
ATOM 847 C C . TRP A 1 104 ? 14.195 -3.272 -13.016 1.00 82.19 104 TRP A C 1
ATOM 849 O O . TRP A 1 104 ? 14.033 -4.480 -12.816 1.00 82.19 104 TRP A O 1
ATOM 859 N N . PRO A 1 105 ? 13.241 -2.375 -12.696 1.00 79.62 105 PRO A N 1
ATOM 860 C CA . PRO A 1 105 ? 11.947 -2.740 -12.114 1.00 79.62 105 PRO A CA 1
ATOM 861 C C . PRO A 1 105 ? 11.157 -3.781 -12.922 1.00 79.62 105 PRO A C 1
ATOM 863 O O . PRO A 1 105 ? 10.266 -4.430 -12.377 1.00 79.62 105 PRO A O 1
ATOM 866 N N . ASP A 1 106 ? 11.492 -3.951 -14.204 1.00 78.56 106 ASP A N 1
ATOM 867 C CA . ASP A 1 106 ? 10.942 -4.969 -15.103 1.00 78.56 106 ASP A CA 1
ATOM 868 C C . ASP A 1 106 ? 11.297 -6.412 -14.691 1.00 78.56 106 ASP A C 1
ATOM 870 O O . ASP A 1 106 ? 10.586 -7.344 -15.069 1.00 78.56 106 ASP A O 1
ATOM 874 N N . LYS A 1 107 ? 12.375 -6.618 -13.919 1.00 80.38 107 LYS A N 1
ATOM 875 C CA . LYS A 1 107 ? 12.797 -7.939 -13.416 1.00 80.38 107 LYS A CA 1
ATOM 876 C C . LYS A 1 107 ? 12.167 -8.304 -12.070 1.00 80.38 107 LYS A C 1
ATOM 878 O O . LYS A 1 107 ? 12.090 -9.484 -11.738 1.00 80.38 107 LYS A O 1
ATOM 883 N N . ASP A 1 108 ? 11.698 -7.319 -11.305 1.00 85.31 108 ASP A N 1
ATOM 884 C CA . ASP A 1 108 ? 11.033 -7.549 -10.022 1.00 85.31 108 ASP A CA 1
ATOM 885 C C . ASP A 1 108 ? 9.528 -7.794 -10.231 1.00 85.31 108 ASP A C 1
ATOM 887 O O . ASP A 1 108 ? 8.746 -6.880 -10.517 1.00 85.31 108 ASP A O 1
ATOM 891 N N . GLU A 1 109 ? 9.108 -9.046 -10.036 1.00 86.00 109 GLU A N 1
ATOM 892 C CA . GLU A 1 109 ? 7.715 -9.484 -10.171 1.00 86.00 109 GLU A CA 1
ATOM 893 C C . GLU A 1 109 ? 6.752 -8.709 -9.255 1.00 86.00 109 GLU A C 1
ATOM 895 O O . GLU A 1 109 ? 5.622 -8.397 -9.648 1.00 86.00 109 GLU A O 1
ATOM 900 N N . MET A 1 110 ? 7.185 -8.347 -8.043 1.00 86.44 110 MET A N 1
ATOM 901 C CA . MET A 1 110 ? 6.348 -7.633 -7.077 1.00 86.44 110 MET A CA 1
ATOM 902 C C . MET A 1 110 ? 6.157 -6.173 -7.472 1.00 86.44 110 MET A C 1
ATOM 904 O O . MET A 1 110 ? 5.062 -5.626 -7.290 1.00 86.44 110 MET A O 1
ATOM 908 N N . VAL A 1 111 ? 7.195 -5.534 -8.013 1.00 86.19 111 VAL A N 1
ATOM 909 C CA . VAL A 1 111 ? 7.096 -4.166 -8.538 1.00 86.19 111 VAL A CA 1
ATOM 910 C C . VAL A 1 111 ? 6.245 -4.154 -9.802 1.00 86.19 111 VAL A C 1
ATOM 912 O O . VAL A 1 111 ? 5.313 -3.352 -9.888 1.00 86.19 111 VAL A O 1
ATOM 915 N N . CYS A 1 112 ? 6.466 -5.101 -10.712 1.00 88.31 112 CYS A N 1
ATOM 916 C CA . CYS A 1 112 ? 5.645 -5.291 -11.902 1.00 88.31 112 CYS A CA 1
ATOM 917 C C . CYS A 1 112 ? 4.156 -5.448 -11.562 1.00 88.31 112 CYS A C 1
ATOM 919 O O . CYS A 1 112 ? 3.304 -4.717 -12.075 1.00 88.31 112 CYS A O 1
ATOM 921 N N . TRP A 1 113 ? 3.828 -6.349 -10.637 1.00 88.19 113 TRP A N 1
ATOM 922 C CA . TRP A 1 113 ? 2.446 -6.605 -10.243 1.00 88.19 113 TRP A CA 1
ATOM 923 C C . TRP A 1 113 ? 1.778 -5.400 -9.567 1.00 88.19 113 TRP A C 1
ATOM 925 O O . TRP A 1 113 ? 0.618 -5.088 -9.856 1.00 88.19 113 TRP A O 1
ATOM 935 N N . ARG A 1 114 ? 2.498 -4.689 -8.687 1.00 88.88 114 ARG A N 1
ATOM 936 C CA . ARG A 1 114 ? 1.989 -3.469 -8.032 1.00 88.88 114 ARG A CA 1
ATOM 937 C C . ARG A 1 114 ? 1.689 -2.371 -9.048 1.00 88.88 114 ARG A C 1
ATOM 939 O O . ARG A 1 114 ? 0.608 -1.784 -8.991 1.00 88.88 114 ARG A O 1
ATOM 946 N N . THR A 1 115 ? 2.600 -2.143 -9.989 1.00 88.88 115 THR A N 1
ATOM 947 C CA . THR A 1 115 ? 2.443 -1.137 -11.046 1.00 88.88 115 THR A CA 1
ATOM 948 C C . THR A 1 115 ? 1.299 -1.493 -11.986 1.00 88.88 115 THR A C 1
ATOM 950 O O . THR A 1 115 ? 0.466 -0.639 -12.280 1.00 88.88 115 THR A O 1
ATOM 953 N N . MET A 1 116 ? 1.174 -2.763 -12.381 1.00 86.62 116 MET A N 1
ATOM 954 C CA . MET A 1 116 ? 0.056 -3.226 -13.205 1.00 86.62 116 MET A CA 1
ATOM 955 C C . MET A 1 116 ? -1.293 -3.040 -12.495 1.00 86.62 116 MET A C 1
ATOM 957 O O . MET A 1 116 ? -2.248 -2.552 -13.096 1.00 86.62 116 MET A O 1
ATOM 961 N N . ARG A 1 117 ? -1.381 -3.358 -11.197 1.00 87.62 117 ARG A N 1
ATOM 962 C CA . ARG A 1 117 ? -2.604 -3.129 -10.411 1.00 87.62 117 ARG A CA 1
ATOM 963 C C . ARG A 1 117 ? -2.945 -1.639 -10.297 1.00 87.62 117 ARG A C 1
ATOM 965 O O . ARG A 1 117 ? -4.123 -1.290 -10.338 1.00 87.62 117 ARG A O 1
ATOM 972 N N . ALA A 1 118 ? -1.944 -0.772 -10.148 1.00 86.88 118 ALA A N 1
ATOM 973 C CA . ALA A 1 118 ? -2.154 0.674 -10.145 1.00 86.88 118 ALA A CA 1
ATOM 974 C C . ALA A 1 118 ? -2.648 1.170 -11.518 1.00 86.88 118 ALA A C 1
ATOM 976 O O . ALA A 1 118 ? -3.638 1.897 -11.579 1.00 86.88 118 ALA A O 1
ATOM 977 N N . ALA A 1 119 ? -2.043 0.696 -12.611 1.00 85.75 119 ALA A N 1
ATOM 978 C CA . ALA A 1 119 ? -2.459 0.990 -13.984 1.00 85.75 119 ALA A CA 1
ATOM 979 C C . ALA A 1 119 ? -3.897 0.552 -14.284 1.00 85.75 119 ALA A C 1
ATOM 981 O O . ALA A 1 119 ? -4.665 1.313 -14.862 1.00 85.75 119 ALA A O 1
ATOM 982 N N . MET A 1 120 ? -4.324 -0.618 -13.803 1.00 84.50 120 MET A N 1
ATOM 983 C CA . MET A 1 120 ? -5.714 -1.072 -13.958 1.00 84.50 120 MET A CA 1
ATOM 984 C C . MET A 1 120 ? -6.745 -0.116 -13.340 1.00 84.50 120 MET A C 1
ATOM 986 O O . MET A 1 120 ? -7.896 -0.102 -13.772 1.00 84.50 120 MET A O 1
ATOM 990 N N . LYS A 1 121 ? -6.359 0.671 -12.331 1.00 82.19 121 LYS A N 1
ATOM 991 C CA . LYS A 1 121 ? -7.255 1.616 -11.654 1.00 82.19 121 LYS A CA 1
ATOM 992 C C . LYS A 1 121 ? -7.414 2.936 -12.417 1.00 82.19 121 LYS A C 1
ATOM 994 O O . LYS A 1 121 ? -8.472 3.549 -12.321 1.00 82.19 121 LYS A O 1
ATOM 999 N N . GLU A 1 122 ? -6.380 3.384 -13.127 1.00 81.12 122 GLU A N 1
ATOM 1000 C CA . GLU A 1 122 ? -6.292 4.753 -13.663 1.00 81.12 122 GLU A CA 1
ATOM 1001 C C . GLU A 1 122 ? -6.144 4.804 -15.196 1.00 81.12 122 GLU A C 1
ATOM 1003 O O . GLU A 1 122 ? -6.621 5.744 -15.825 1.00 81.12 122 GLU A O 1
ATOM 1008 N N . SER A 1 123 ? -5.574 3.770 -15.822 1.00 74.81 123 SER A N 1
ATOM 1009 C CA . SER A 1 123 ? -5.227 3.730 -17.250 1.00 74.81 123 SER A CA 1
ATOM 1010 C C . SER A 1 123 ? -5.626 2.409 -17.929 1.00 74.81 123 SER A C 1
ATOM 1012 O O . SER A 1 123 ? -4.814 1.689 -18.512 1.00 74.81 123 SER A O 1
ATOM 1014 N N . VAL A 1 124 ? -6.932 2.116 -17.922 1.00 78.44 124 VAL A N 1
ATOM 1015 C CA . VAL A 1 124 ? -7.528 0.902 -18.526 1.00 78.44 124 VAL A CA 1
ATOM 1016 C C . VAL A 1 124 ? -7.225 0.769 -20.028 1.00 78.44 124 VAL A C 1
ATOM 1018 O O . VAL A 1 124 ? -7.095 -0.343 -20.533 1.00 78.44 124 VAL A O 1
ATOM 1021 N N . GLY A 1 125 ? -7.064 1.889 -20.743 1.00 81.62 125 GLY A N 1
ATOM 1022 C CA . GLY A 1 125 ? -6.848 1.907 -22.196 1.00 81.62 125 GLY A CA 1
ATOM 1023 C C . GLY A 1 125 ? -5.546 1.251 -22.670 1.00 81.62 125 GLY A C 1
ATOM 1024 O O . GLY A 1 125 ? -5.478 0.813 -23.812 1.00 81.62 125 GLY A O 1
ATOM 1025 N N . HIS A 1 126 ? -4.538 1.130 -21.803 1.00 79.06 126 HIS A N 1
ATOM 1026 C CA . HIS A 1 126 ? -3.243 0.537 -22.157 1.00 79.06 126 HIS A CA 1
ATOM 1027 C C . HIS A 1 126 ? -3.085 -0.908 -21.664 1.00 79.06 126 HIS A C 1
ATOM 1029 O O . HIS A 1 126 ? -2.036 -1.508 -21.878 1.00 79.06 126 HIS A O 1
ATOM 1035 N N . LEU A 1 127 ? -4.112 -1.496 -21.036 1.00 80.62 127 LEU A N 1
ATOM 1036 C CA . LEU A 1 127 ? -4.027 -2.838 -20.443 1.00 80.62 127 LEU A CA 1
ATOM 1037 C C . LEU A 1 127 ? -3.800 -3.963 -21.452 1.00 80.62 127 LEU A C 1
ATOM 1039 O O . LEU A 1 127 ? -3.292 -5.009 -21.064 1.00 80.62 127 LEU A O 1
ATOM 1043 N N . ASP A 1 128 ? -4.104 -3.754 -22.731 1.00 82.31 128 ASP A N 1
ATOM 1044 C CA . ASP A 1 128 ? -3.742 -4.704 -23.790 1.00 82.31 128 ASP A CA 1
ATOM 1045 C C . ASP A 1 128 ? -2.218 -4.937 -23.848 1.00 82.31 128 ASP A C 1
ATOM 1047 O O . ASP A 1 128 ? -1.739 -6.056 -24.034 1.00 82.31 128 ASP A O 1
ATOM 1051 N N . LEU A 1 129 ? -1.430 -3.898 -23.550 1.00 81.81 129 LEU A N 1
ATOM 1052 C CA . LEU A 1 129 ? 0.029 -3.985 -23.479 1.00 81.81 129 LEU A CA 1
ATOM 1053 C C . LEU A 1 129 ? 0.509 -4.770 -22.251 1.00 81.81 129 LEU A C 1
ATOM 1055 O O . LEU A 1 129 ? 1.618 -5.294 -22.259 1.00 81.81 129 LEU A O 1
ATOM 1059 N N . ALA A 1 130 ? -0.325 -4.937 -21.220 1.00 81.31 130 ALA A N 1
ATOM 1060 C CA . ALA A 1 130 ? 0.042 -5.718 -20.039 1.00 81.31 130 ALA A CA 1
ATOM 1061 C C . ALA A 1 130 ? 0.327 -7.191 -20.380 1.00 81.31 130 ALA A C 1
ATOM 1063 O O . ALA A 1 130 ? 1.146 -7.820 -19.714 1.00 81.31 130 ALA A O 1
ATOM 1064 N N . VAL A 1 131 ? -0.280 -7.719 -21.451 1.00 81.31 131 VAL A N 1
ATOM 1065 C CA . VAL A 1 131 ? -0.031 -9.082 -21.955 1.00 81.31 131 VAL A CA 1
ATOM 1066 C C . VAL A 1 131 ? 1.413 -9.250 -22.445 1.00 81.31 131 VAL A C 1
ATOM 1068 O O . VAL A 1 131 ? 1.978 -10.334 -22.328 1.00 81.31 131 VAL A O 1
ATOM 1071 N N . LYS A 1 132 ? 2.028 -8.178 -22.959 1.00 81.62 132 LYS A N 1
ATOM 1072 C CA . LYS A 1 132 ? 3.422 -8.166 -23.436 1.00 81.62 132 LYS A CA 1
ATOM 1073 C C . LYS A 1 132 ? 4.428 -7.893 -22.313 1.00 81.62 132 LYS A C 1
ATOM 1075 O O . LYS A 1 132 ? 5.617 -8.132 -22.492 1.00 81.62 132 LYS A O 1
ATOM 1080 N N . GLY A 1 133 ? 3.954 -7.414 -21.163 1.00 82.62 133 GLY A N 1
ATOM 1081 C CA . GLY A 1 133 ? 4.752 -7.162 -19.967 1.00 82.62 133 GLY A CA 1
ATOM 1082 C C . GLY A 1 133 ? 4.581 -5.747 -19.416 1.00 82.62 133 GLY A C 1
ATOM 1083 O O . GLY A 1 133 ? 4.234 -4.804 -20.135 1.00 82.62 133 GLY A O 1
ATOM 1084 N N . THR A 1 134 ? 4.857 -5.588 -18.120 1.00 81.88 134 THR A N 1
ATOM 1085 C CA . THR A 1 134 ? 4.627 -4.335 -17.384 1.00 81.88 134 THR A CA 1
ATOM 1086 C C . THR A 1 134 ? 5.424 -3.155 -17.940 1.00 81.88 134 THR A C 1
ATOM 1088 O O . THR A 1 134 ? 4.881 -2.057 -18.016 1.00 81.88 134 THR A O 1
ATOM 1091 N N . GLY A 1 135 ? 6.659 -3.359 -18.404 1.00 81.31 135 GLY A N 1
ATOM 1092 C CA . GLY A 1 135 ? 7.450 -2.293 -19.024 1.00 81.31 135 GLY A CA 1
ATOM 1093 C C . GLY A 1 135 ? 6.777 -1.699 -20.266 1.00 81.31 135 GLY A C 1
ATOM 1094 O O . GLY A 1 135 ? 6.721 -0.482 -20.423 1.00 81.31 135 GLY A O 1
ATOM 1095 N N . THR A 1 136 ? 6.163 -2.528 -21.117 1.00 83.06 136 THR A N 1
ATOM 1096 C CA . THR A 1 136 ? 5.437 -2.040 -22.308 1.00 83.06 136 THR A CA 1
ATOM 1097 C C . THR A 1 136 ? 4.148 -1.304 -21.944 1.00 83.06 136 THR A C 1
ATOM 1099 O O . THR A 1 136 ? 3.823 -0.286 -22.555 1.00 83.06 136 THR A O 1
ATOM 1102 N N . LEU A 1 137 ? 3.461 -1.761 -20.893 1.00 84.62 137 LEU A N 1
ATOM 1103 C CA . LEU A 1 137 ? 2.314 -1.073 -20.307 1.00 84.62 137 LEU A CA 1
ATOM 1104 C C . LEU A 1 137 ? 2.712 0.312 -19.783 1.00 84.62 137 LEU A C 1
ATOM 1106 O O . LEU A 1 137 ? 2.053 1.299 -20.102 1.00 84.62 137 LEU A O 1
ATOM 1110 N N . VAL A 1 138 ? 3.804 0.406 -19.021 1.00 84.00 138 VAL A N 1
ATOM 1111 C CA . VAL A 1 138 ? 4.292 1.677 -18.468 1.00 84.00 138 VAL A CA 1
ATOM 1112 C C . VAL A 1 138 ? 4.762 2.619 -19.579 1.00 84.00 138 VAL A C 1
ATOM 1114 O O . VAL A 1 138 ? 4.407 3.794 -19.545 1.00 84.00 138 VAL A O 1
ATOM 1117 N N . LYS A 1 139 ? 5.453 2.123 -20.615 1.00 85.44 139 LYS A N 1
ATOM 1118 C CA . LYS A 1 139 ? 5.798 2.920 -21.809 1.00 85.44 139 LYS A CA 1
ATOM 1119 C C . LYS A 1 139 ? 4.555 3.481 -22.508 1.00 85.44 139 LYS A C 1
ATOM 1121 O O . LYS A 1 139 ? 4.548 4.656 -22.869 1.00 85.44 139 LYS A O 1
ATOM 1126 N N . GLY A 1 140 ? 3.494 2.678 -22.632 1.00 82.88 140 GLY A N 1
ATOM 1127 C CA . GLY A 1 140 ? 2.205 3.117 -23.176 1.00 82.88 140 GLY A CA 1
ATOM 1128 C C . GLY A 1 140 ? 1.529 4.198 -22.326 1.00 82.88 140 GLY A C 1
ATOM 1129 O O . GLY A 1 140 ? 1.068 5.197 -22.867 1.00 82.88 140 GLY A O 1
ATOM 1130 N N . ILE A 1 141 ? 1.537 4.047 -20.997 1.00 84.50 141 ILE A N 1
ATOM 1131 C CA . ILE A 1 141 ? 0.967 5.033 -20.060 1.00 84.50 141 ILE A CA 1
ATOM 1132 C C . ILE A 1 141 ? 1.749 6.353 -20.072 1.00 84.50 141 ILE A C 1
ATOM 1134 O O . ILE A 1 141 ? 1.163 7.422 -19.920 1.00 84.50 141 ILE A O 1
ATOM 1138 N N . LEU A 1 142 ? 3.069 6.289 -20.249 1.00 82.12 142 LEU A N 1
ATOM 1139 C CA . LEU A 1 142 ? 3.943 7.461 -20.307 1.00 82.12 142 LEU A CA 1
ATOM 1140 C C . LEU A 1 142 ? 3.998 8.122 -21.687 1.00 82.12 142 LEU A C 1
ATOM 1142 O O . LEU A 1 142 ? 4.640 9.160 -21.826 1.00 82.12 142 LEU A O 1
ATOM 1146 N N . GLY A 1 143 ? 3.342 7.543 -22.696 1.00 75.38 143 GLY A N 1
ATOM 1147 C CA . GLY A 1 143 ? 3.368 8.066 -24.060 1.00 75.38 143 GLY A CA 1
ATOM 1148 C C . GLY A 1 143 ? 4.752 8.001 -24.713 1.00 75.38 143 GLY A C 1
ATOM 1149 O O . GLY A 1 143 ? 4.997 8.727 -25.667 1.00 75.38 143 GLY A O 1
ATOM 1150 N N . LEU A 1 144 ? 5.651 7.129 -24.235 1.00 73.19 144 LEU A N 1
ATOM 1151 C CA . LEU A 1 144 ? 6.986 6.908 -24.825 1.00 73.19 144 LEU A CA 1
ATOM 1152 C C . LEU A 1 144 ? 6.947 6.038 -26.100 1.00 73.19 144 LEU A C 1
ATOM 1154 O O . LEU A 1 144 ? 7.969 5.539 -26.546 1.00 73.19 144 LEU A O 1
ATOM 1158 N N . ASP A 1 145 ? 5.753 5.885 -26.666 1.00 60.34 145 ASP A N 1
ATOM 1159 C CA . ASP A 1 145 ? 5.381 5.220 -27.908 1.00 60.34 145 ASP A CA 1
ATOM 1160 C C . ASP A 1 145 ? 5.927 3.808 -28.180 1.00 60.34 145 ASP A C 1
ATOM 1162 O O . ASP A 1 145 ? 7.105 3.529 -28.392 1.00 60.34 145 ASP A O 1
ATOM 1166 N N . THR A 1 146 ? 4.954 2.923 -28.367 1.00 51.22 146 THR A N 1
ATOM 1167 C CA . THR A 1 146 ? 4.950 1.642 -29.084 1.00 51.22 146 THR A CA 1
ATOM 1168 C C . THR A 1 146 ? 5.371 1.745 -30.568 1.00 51.22 146 THR A C 1
ATOM 1170 O O . THR A 1 146 ? 4.839 1.030 -31.415 1.00 51.22 146 THR A O 1
ATOM 1173 N N . SER A 1 147 ? 6.318 2.619 -30.916 1.00 41.56 147 SER A N 1
ATOM 1174 C CA . SER A 1 147 ? 6.834 2.787 -32.286 1.00 41.56 147 SER A CA 1
ATOM 1175 C C . SER A 1 147 ? 7.890 1.736 -32.656 1.00 41.56 147 SER A C 1
ATOM 1177 O O . SER A 1 147 ? 8.058 1.405 -33.829 1.00 41.56 147 SER A O 1
ATOM 1179 N N . GLU A 1 148 ? 8.550 1.118 -31.672 1.00 46.78 148 GLU A N 1
ATOM 1180 C CA . GLU A 1 148 ? 9.536 0.065 -31.961 1.00 46.78 148 GLU A CA 1
ATOM 1181 C C . GLU A 1 148 ? 8.890 -1.290 -32.296 1.00 46.78 148 GLU A C 1
ATOM 1183 O O . GLU A 1 148 ? 9.394 -2.021 -33.144 1.00 46.78 148 GLU A O 1
ATOM 1188 N N . ALA A 1 149 ? 7.699 -1.585 -31.759 1.00 45.03 149 ALA A N 1
ATOM 1189 C CA . ALA A 1 149 ? 7.007 -2.852 -32.029 1.00 45.03 149 ALA A CA 1
ATOM 1190 C C . ALA A 1 149 ? 6.388 -2.936 -33.444 1.00 45.03 149 ALA A C 1
ATOM 1192 O O . ALA A 1 149 ? 6.160 -4.030 -33.968 1.00 45.03 149 ALA A O 1
ATOM 1193 N N . ILE A 1 150 ? 6.115 -1.794 -34.086 1.00 47.53 150 ILE A N 1
ATOM 1194 C CA . ILE A 1 150 ? 5.605 -1.765 -35.468 1.00 47.53 150 ILE A CA 1
ATOM 1195 C C . ILE A 1 150 ? 6.761 -1.914 -36.473 1.00 47.53 150 ILE A C 1
ATOM 1197 O O . ILE A 1 150 ? 6.572 -2.497 -37.539 1.00 47.53 150 ILE A O 1
ATOM 1201 N N . LYS A 1 151 ? 7.985 -1.487 -36.134 1.00 39.38 151 LYS A N 1
ATOM 1202 C CA . LYS A 1 151 ? 9.147 -1.677 -37.019 1.00 39.38 151 LYS A CA 1
ATOM 1203 C C . LYS A 1 151 ? 9.626 -3.129 -37.072 1.00 39.38 151 LYS A C 1
ATOM 1205 O O . LYS A 1 151 ? 9.840 -3.636 -38.168 1.00 39.38 151 LYS A O 1
ATOM 1210 N N . GLU A 1 152 ? 9.668 -3.843 -35.947 1.00 44.66 152 GLU A N 1
ATOM 1211 C CA . GLU A 1 152 ? 10.106 -5.252 -35.944 1.00 44.66 152 GLU A CA 1
ATOM 1212 C C . GLU A 1 152 ? 9.166 -6.195 -36.712 1.00 44.66 152 GLU A C 1
ATOM 1214 O O . GLU A 1 152 ? 9.620 -7.127 -37.376 1.00 44.66 152 GLU A O 1
ATOM 1219 N N . SER A 1 153 ? 7.854 -5.941 -36.691 1.00 46.47 153 SER A N 1
ATOM 1220 C CA . SER A 1 153 ? 6.890 -6.762 -37.439 1.00 46.47 153 SER A CA 1
ATOM 1221 C C . SER A 1 153 ? 6.900 -6.496 -38.949 1.00 46.47 153 SER A C 1
ATOM 1223 O O . SER A 1 153 ? 6.483 -7.361 -39.720 1.00 46.47 153 SER A O 1
ATOM 1225 N N . THR A 1 154 ? 7.422 -5.345 -39.386 1.00 43.41 154 THR A N 1
ATOM 1226 C CA . THR A 1 154 ? 7.543 -5.015 -40.814 1.00 43.41 154 THR A CA 1
ATOM 1227 C C . THR A 1 154 ? 8.857 -5.541 -41.407 1.00 43.41 154 THR A C 1
ATOM 1229 O O . THR A 1 154 ? 8.860 -6.020 -42.540 1.00 43.41 154 THR A O 1
ATOM 1232 N N . ASP A 1 155 ? 9.946 -5.555 -40.630 1.00 42.38 155 ASP A N 1
ATOM 1233 C CA . ASP A 1 155 ? 11.246 -6.083 -41.079 1.00 42.38 155 ASP A CA 1
ATOM 1234 C C . ASP A 1 155 ? 11.334 -7.621 -41.035 1.00 42.38 155 ASP A C 1
ATOM 1236 O O . ASP A 1 155 ? 12.005 -8.231 -41.875 1.00 42.38 155 ASP A O 1
ATOM 1240 N N . ALA A 1 156 ? 10.587 -8.288 -40.145 1.00 46.28 156 ALA A N 1
ATOM 1241 C CA . ALA A 1 156 ? 10.520 -9.754 -40.119 1.00 46.28 156 ALA A CA 1
ATOM 1242 C C . ALA A 1 156 ? 9.783 -10.352 -41.339 1.00 46.28 156 ALA A C 1
ATOM 1244 O O . ALA A 1 156 ? 10.050 -11.487 -41.734 1.00 46.28 156 ALA A O 1
ATOM 1245 N N . ALA A 1 157 ? 8.885 -9.589 -41.975 1.00 45.81 157 ALA A N 1
ATOM 1246 C CA . ALA A 1 157 ? 8.163 -10.017 -43.176 1.00 45.81 157 ALA A CA 1
ATOM 1247 C C . ALA A 1 157 ? 8.974 -9.835 -44.476 1.00 45.81 157 ALA A C 1
ATOM 1249 O O . ALA A 1 157 ? 8.635 -10.434 -45.498 1.00 45.81 157 ALA A O 1
ATOM 1250 N N . ALA A 1 158 ? 10.053 -9.044 -44.450 1.00 47.56 158 ALA A N 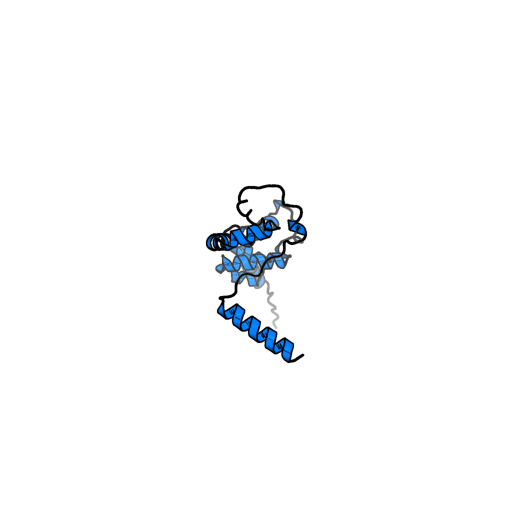1
ATOM 1251 C CA . ALA A 1 158 ? 10.883 -8.754 -45.621 1.00 47.56 158 ALA A CA 1
ATOM 1252 C C . ALA A 1 158 ? 12.006 -9.782 -45.864 1.00 47.56 158 ALA A C 1
ATOM 1254 O O . ALA A 1 158 ? 12.660 -9.744 -46.905 1.00 47.56 158 ALA A O 1
ATOM 1255 N N . SER A 1 159 ? 12.216 -10.725 -44.941 1.00 50.16 159 SER A N 1
ATOM 1256 C CA . SER A 1 159 ? 13.335 -11.676 -44.988 1.00 50.16 159 SER A CA 1
ATOM 1257 C C . SER A 1 159 ? 12.860 -13.124 -45.140 1.00 50.16 159 SER A C 1
ATOM 1259 O O . SER A 1 159 ? 13.141 -13.974 -44.302 1.00 50.16 159 SER A O 1
ATOM 1261 N N . THR A 1 160 ? 12.137 -13.431 -46.219 1.00 41.62 160 THR A N 1
ATOM 1262 C CA . THR A 1 160 ? 12.018 -14.817 -46.709 1.00 41.62 160 THR A CA 1
ATOM 1263 C C . THR A 1 160 ? 12.709 -14.929 -48.073 1.00 41.62 160 THR A C 1
ATOM 1265 O O . THR A 1 160 ? 12.277 -14.282 -49.028 1.00 41.62 160 THR A O 1
ATOM 1268 N N . PRO A 1 161 ? 13.802 -15.707 -48.206 1.00 41.53 161 PRO A N 1
ATOM 1269 C CA . PRO A 1 161 ? 14.428 -15.932 -49.499 1.00 41.53 161 PRO A CA 1
ATOM 1270 C C . PRO A 1 161 ? 13.557 -16.878 -50.333 1.00 41.53 161 PRO A C 1
ATOM 1272 O O . PRO A 1 161 ? 13.196 -17.965 -49.886 1.00 41.53 161 PRO A O 1
ATOM 1275 N N . LYS A 1 162 ? 13.223 -16.442 -51.554 1.00 40.19 162 LYS A N 1
ATOM 1276 C CA . LYS A 1 162 ? 12.618 -17.266 -52.607 1.00 40.19 162 LYS A CA 1
ATOM 1277 C C . LYS A 1 162 ? 13.567 -18.411 -52.959 1.00 40.19 162 L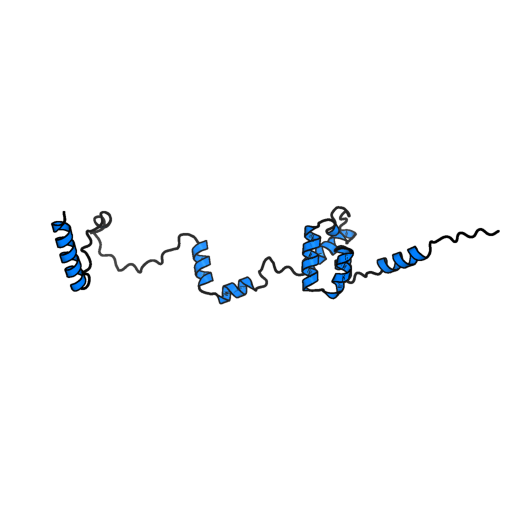YS A C 1
ATOM 1279 O O . LYS A 1 162 ? 14.590 -18.181 -53.599 1.00 40.19 162 LYS A O 1
ATOM 1284 N N . ASP A 1 163 ? 13.190 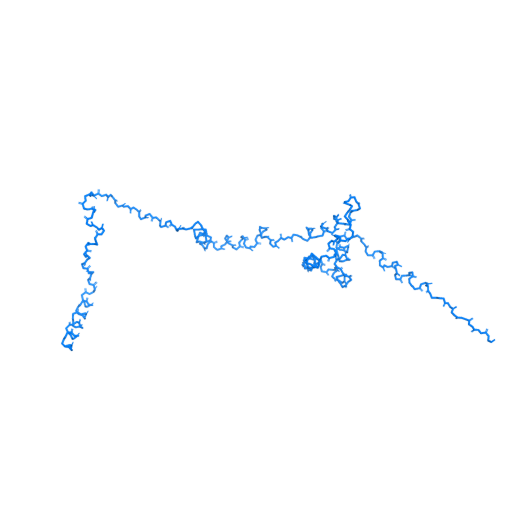-19.622 -52.571 1.00 44.38 163 ASP A N 1
ATOM 1285 C CA . ASP A 1 163 ? 13.610 -20.834 -53.263 1.00 44.38 163 ASP A CA 1
ATOM 1286 C C . ASP A 1 163 ? 12.925 -20.868 -54.639 1.00 44.38 163 ASP A C 1
ATOM 1288 O O . ASP A 1 163 ? 11.754 -20.502 -54.777 1.00 44.38 163 ASP A O 1
ATOM 1292 N N . GLY A 1 164 ? 13.685 -21.218 -55.669 1.00 36.22 164 GLY A N 1
ATOM 1293 C CA . GLY A 1 164 ? 13.278 -21.108 -57.066 1.00 36.22 164 GLY A CA 1
ATOM 1294 C C . GLY A 1 164 ? 14.153 -21.987 -57.941 1.00 36.22 164 GLY A C 1
ATOM 1295 O O . GLY A 1 164 ? 14.945 -21.482 -58.733 1.00 36.22 164 GLY A O 1
ATOM 1296 N N . GLY A 1 165 ? 14.038 -23.298 -57.737 1.00 45.88 165 GLY A N 1
ATOM 1297 C CA . GLY A 1 165 ? 14.489 -24.307 -58.684 1.00 45.88 165 GLY A CA 1
ATOM 1298 C C . GLY A 1 165 ? 13.449 -24.529 -59.782 1.00 45.88 165 GLY A C 1
ATOM 1299 O O . GLY A 1 165 ? 12.261 -24.632 -59.498 1.00 45.88 165 GLY A O 1
ATOM 1300 N N . ASP A 1 166 ? 13.923 -24.605 -61.019 1.00 39.59 166 ASP A N 1
ATOM 1301 C CA . ASP A 1 166 ? 13.212 -25.098 -62.204 1.00 39.59 166 ASP A CA 1
ATOM 1302 C C . ASP A 1 166 ? 14.262 -25.301 -63.316 1.00 39.59 166 ASP A C 1
ATOM 1304 O O . ASP A 1 166 ? 15.230 -24.530 -63.363 1.00 39.59 166 ASP A O 1
ATOM 1308 N N . PRO A 1 167 ? 14.051 -26.172 -64.314 1.00 59.47 167 PRO A N 1
ATOM 1309 C CA . PRO A 1 167 ? 13.541 -27.546 -64.301 1.00 59.47 167 PRO A CA 1
ATOM 1310 C C . PRO A 1 167 ? 14.619 -28.593 -64.673 1.00 59.47 167 PRO A C 1
ATOM 1312 O O . PRO A 1 167 ? 15.639 -28.235 -65.309 1.00 59.47 167 PRO A O 1
#

Radius of gyration: 39.25 Å; chains: 1; bounding box: 64×47×125 Å

Sequence (167 aa):
MVSVVLERERNWVKWKQEKCPEYEKYPSAADKESSTSSKPVVKRARRQLTSPLLEQILSESSKPSQILEKIKGKERATEVSLTAYTDRFKEAWDPENGIEEEYWPDKDEMVCWRTMRAAMKESVGHLDLAVKGTGTLVKGILGLDTSEAIKESTDAAASTPKDGGDP

Foldseek 3Di:
DVVVVVVVVVVVVVCVVVVNPDDDDDPDPVCVVPPPDDDDDDPPPDPPPPDPVVVVVVVCVVPVVVVVCCVVDPPPPPPDALCVLLVLQVCCPDVVNVRDPVPHLQPPPVSQVVSLVNCVVPPVPLCVCCVVGSSSSSCVVVVVDPPVVVVVVVVVVVDDDDDDDDD